Protein AF-A0A1V2YBU2-F1 (afdb_monomer)

Nearest PDB structures (foldseek):
  1yiv-assembly1_A  TM=5.674E-01  e=5.658E+00  Equus caballus
  3rzy-assembly1_A  TM=2.640E-01  e=3.636E+00  Homo sapiens

Radius of gyration: 27.46 Å; Cα contacts (8 Å, |Δi|>4): 257; chains: 1; bounding box: 62×57×83 Å

pLDDT: mean 79.68, std 12.82, range [40.12, 96.0]

Solvent-accessible surface area (backbone atoms only — not comparable to full-atom values): 9014 Å² total; per-residue (Å²): 135,88,81,82,70,84,49,72,65,58,52,53,54,51,54,51,50,52,50,52,50,51,51,53,53,73,68,53,64,60,65,60,56,49,52,51,50,52,52,48,54,54,48,54,51,52,51,50,54,44,49,54,47,52,52,52,52,58,72,44,30,61,36,44,49,62,42,35,68,87,66,58,78,60,38,38,63,54,63,35,91,71,41,51,42,36,32,39,41,34,39,39,73,89,40,107,48,76,30,37,43,36,33,50,95,61,40,37,44,73,49,62,98,65,58,69,68,60,48,50,49,42,35,74,39,43,34,59,50,26,36,31,30,52,48,73,35,52,49,38,31,42,38,31,24,43,94,89,42,82,46,78,49,75,49,74,34,73,90,24,39,43,78,122

Secondary structure (DSSP, 8-state):
----PPPHHHHHHHHHHHHHHHHHHHT--HHHHHHHHHHHHHHHHHHHHHHHHHHHHHHHEEEEEEEETT-----SS--EEEEEEEEEEEEESSSSSEEEEEEETTEEEEES---HHHHHHHHHH-EEEEEEE-TT-SEEEEEEEETTEEEEEEEE-TTSS---

Sequence (164 aa):
MNSKGFTLLECVISCTLLSIVLLAINSIDVYGKYSERYTQELYDSKVNIIYNFLENRIATSSNIDINLKSGIEVTYENEITEEAINYIDCYFTDLDQWGRLVLSSSTVYYRAKLSSSTQNTIESGMQSCTLIKQGNSSIVTIKYVVSGTATYFTFDLSGRGLDG

Foldseek 3Di:
DDDPDDDPVNVVVVVVVVVVVVVVVVVDPPVVVVVVVVVVVVQVVLVVLQQVVVVVQVVQFQAKAWAFPVRDGQALADWDAKTFTQWIWGDGPVDPDTWIFGDHPQFTAIPDDDDPVSRCSNRVFWGTWIKGDGGNAQKIKIWTDGPRDIDIHIDGCVSHDNDD

Structure (mmCIF, N/CA/C/O backbone):
data_AF-A0A1V2YBU2-F1
#
_entry.id   AF-A0A1V2YBU2-F1
#
loop_
_atom_site.group_PDB
_atom_site.id
_atom_site.type_symbol
_atom_site.label_atom_id
_atom_site.label_alt_id
_atom_site.label_comp_id
_atom_site.label_asym_id
_atom_site.label_entity_id
_atom_site.label_seq_id
_atom_site.pdbx_PDB_ins_code
_atom_site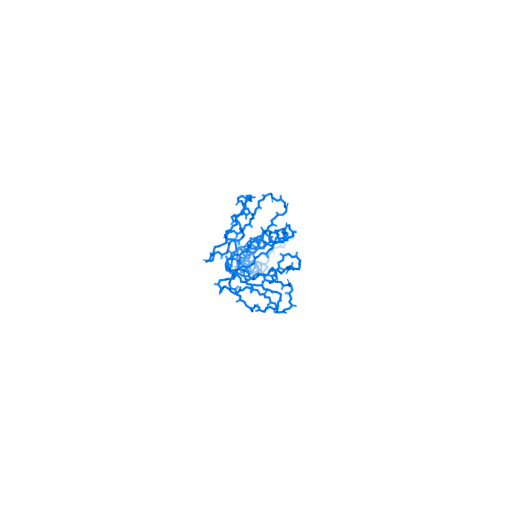.Cartn_x
_atom_site.Cartn_y
_atom_site.Cartn_z
_atom_site.occupancy
_atom_site.B_iso_or_equiv
_atom_site.auth_seq_id
_atom_site.auth_comp_id
_atom_site.auth_asym_id
_atom_site.auth_atom_id
_atom_site.pdbx_PDB_model_num
ATOM 1 N N . MET A 1 1 ? -33.093 43.616 61.971 1.00 40.12 1 MET A N 1
ATOM 2 C CA . MET A 1 1 ? -32.256 42.479 61.530 1.00 40.12 1 MET A CA 1
ATOM 3 C C . MET A 1 1 ? -33.153 41.547 60.728 1.00 40.12 1 MET A C 1
ATOM 5 O O . MET A 1 1 ? -33.966 40.856 61.318 1.00 40.12 1 MET A O 1
ATOM 9 N N . ASN A 1 2 ? -33.108 41.627 59.394 1.00 42.97 2 ASN A N 1
ATOM 10 C CA . ASN A 1 2 ? -33.929 40.796 58.505 1.00 42.97 2 ASN A CA 1
ATOM 11 C C . ASN A 1 2 ? -33.169 39.504 58.189 1.00 42.97 2 ASN A C 1
ATOM 13 O O . ASN A 1 2 ? -32.325 39.502 57.296 1.00 42.97 2 ASN A O 1
ATOM 17 N N . SER A 1 3 ? -33.460 38.409 58.892 1.00 52.06 3 SER A N 1
ATOM 18 C CA . SER A 1 3 ? -33.063 37.078 58.424 1.00 52.06 3 SER A CA 1
ATOM 19 C C . SER A 1 3 ? -34.100 36.596 57.410 1.00 52.06 3 SER A C 1
ATOM 21 O O . SER A 1 3 ? -35.135 36.041 57.779 1.00 52.06 3 SER A O 1
ATOM 23 N N . LYS A 1 4 ? -33.847 36.841 56.120 1.00 56.97 4 LYS A N 1
ATOM 24 C CA . LYS A 1 4 ? -34.564 36.156 55.038 1.00 56.97 4 LYS A CA 1
ATOM 25 C C . LYS A 1 4 ? -34.112 34.693 55.048 1.00 56.97 4 LYS A C 1
ATOM 27 O O . LYS A 1 4 ? -33.047 34.377 54.530 1.00 56.97 4 LYS A O 1
ATOM 32 N N . GLY A 1 5 ? -34.864 33.837 55.734 1.00 59.62 5 GLY A N 1
ATOM 33 C CA . GLY A 1 5 ? -34.643 32.394 55.707 1.00 59.62 5 GLY A CA 1
ATOM 34 C C . GLY A 1 5 ? -34.990 31.833 54.330 1.00 59.62 5 GLY A C 1
ATOM 35 O O . GLY A 1 5 ? -35.992 32.242 53.745 1.00 59.62 5 GLY A O 1
ATOM 36 N N . PHE A 1 6 ? -34.161 30.916 53.829 1.00 63.50 6 PHE A N 1
ATOM 37 C CA . PHE A 1 6 ? -34.465 30.133 52.632 1.00 63.50 6 PHE A CA 1
ATOM 38 C C . PHE A 1 6 ? -35.796 29.405 52.823 1.00 63.50 6 PHE A C 1
ATOM 40 O O . PHE A 1 6 ? -36.013 28.731 53.833 1.00 63.50 6 PHE A O 1
ATOM 47 N N . THR A 1 7 ? -36.698 29.551 51.861 1.00 77.00 7 THR A N 1
ATOM 48 C CA . THR A 1 7 ? -37.989 28.861 51.895 1.00 77.00 7 THR A CA 1
ATOM 49 C C . THR A 1 7 ? -37.813 27.389 51.520 1.00 77.00 7 THR A C 1
ATOM 51 O O . THR A 1 7 ? -37.000 27.042 50.666 1.00 77.00 7 THR A O 1
ATOM 54 N N . LEU A 1 8 ? -38.601 26.496 52.133 1.00 72.56 8 LEU A N 1
ATOM 55 C CA . LEU A 1 8 ? -38.628 25.058 51.803 1.00 72.56 8 LEU A CA 1
ATOM 56 C C . LEU A 1 8 ? -38.765 24.804 50.291 1.00 72.56 8 LEU A C 1
ATOM 58 O O . LEU A 1 8 ? -38.173 23.867 49.762 1.00 72.56 8 LEU A O 1
ATOM 62 N N . LEU A 1 9 ? -39.493 25.681 49.595 1.00 78.25 9 LEU A N 1
ATOM 63 C CA . LEU A 1 9 ? -39.658 25.652 48.145 1.00 78.25 9 LEU A CA 1
ATOM 64 C C . LEU A 1 9 ? -38.324 25.829 47.395 1.00 78.25 9 LEU A C 1
ATOM 66 O O . LEU A 1 9 ? -38.037 25.067 46.475 1.00 78.25 9 LEU A O 1
ATOM 70 N N . GLU A 1 10 ? -37.480 26.778 47.810 1.00 75.88 10 GLU A N 1
ATOM 71 C CA . GLU A 1 10 ? -36.152 26.998 47.216 1.00 75.88 10 GLU A CA 1
ATOM 72 C C . GLU A 1 10 ? -35.232 25.789 47.430 1.00 75.88 10 GLU A C 1
ATOM 74 O O . GLU A 1 10 ? -34.444 25.443 46.547 1.00 75.88 10 GLU A O 1
ATOM 79 N N . CYS A 1 11 ? -35.367 25.096 48.564 1.00 79.62 11 CYS A N 1
ATOM 80 C CA . CYS A 1 11 ? -34.610 23.878 48.849 1.00 79.62 11 CYS A CA 1
ATOM 81 C C . CYS A 1 11 ? -35.031 22.717 47.931 1.00 79.62 11 CYS A C 1
ATOM 83 O O . CYS A 1 11 ? -34.179 22.064 47.331 1.00 79.62 11 CYS A O 1
ATOM 85 N N . VAL A 1 12 ? -36.338 22.510 47.736 1.00 81.19 12 VAL A N 1
ATOM 86 C CA . VAL A 1 12 ? -36.863 21.468 46.834 1.00 81.19 12 VAL A CA 1
ATOM 87 C C . VAL A 1 12 ? -36.453 21.732 45.384 1.00 81.19 12 VAL A C 1
ATOM 89 O O . VAL A 1 12 ? -35.987 20.818 44.702 1.00 81.19 12 VAL A O 1
ATOM 92 N N . ILE A 1 13 ? -36.561 22.979 44.919 1.00 82.50 13 ILE A N 1
ATOM 93 C CA . ILE A 1 13 ? -36.138 23.364 43.564 1.00 82.50 13 ILE A CA 1
ATOM 94 C C . ILE A 1 13 ? -34.632 23.117 43.382 1.00 82.50 13 ILE A C 1
ATOM 96 O O . ILE A 1 13 ? -34.227 22.525 42.382 1.00 82.50 13 ILE A O 1
ATOM 100 N N . SER A 1 14 ? -33.812 23.478 44.373 1.00 84.12 14 SER A N 1
ATOM 101 C CA . SER A 1 14 ? -32.358 23.262 44.334 1.00 84.12 14 SER A CA 1
ATOM 102 C C . SER A 1 14 ? -31.989 21.775 44.291 1.00 84.12 14 SER A C 1
ATOM 104 O O . SER A 1 14 ? -31.171 21.372 43.467 1.00 84.12 14 SER A O 1
ATOM 106 N N . CYS A 1 15 ? -32.629 20.934 45.110 1.00 81.44 15 CYS A N 1
ATOM 107 C CA . CYS A 1 15 ? -32.395 19.486 45.116 1.00 81.44 15 CYS A CA 1
ATOM 108 C C . CYS A 1 15 ? -32.838 18.813 43.808 1.00 81.44 15 CYS A C 1
ATOM 110 O O . CYS A 1 15 ? -32.174 17.893 43.322 1.00 81.44 15 CYS A O 1
ATOM 112 N N . THR A 1 16 ? -33.932 19.287 43.208 1.00 83.12 16 THR A N 1
ATOM 113 C CA . THR A 1 16 ? -34.436 18.768 41.928 1.00 83.12 16 THR A CA 1
ATOM 114 C C . THR A 1 16 ? -33.486 19.129 40.787 1.00 83.12 16 THR A C 1
ATOM 116 O O . THR A 1 16 ? -33.115 18.262 39.998 1.00 83.12 16 THR A O 1
ATOM 119 N N . LEU A 1 17 ? -33.013 20.379 40.741 1.00 81.62 17 LEU A N 1
ATOM 120 C CA . LEU A 1 17 ? -32.005 20.821 39.774 1.00 81.62 17 LEU A CA 1
ATOM 121 C C . LEU A 1 17 ? -30.694 20.042 39.924 1.00 81.62 17 LEU A C 1
ATOM 123 O O . LEU A 1 17 ? -30.151 19.576 38.925 1.00 81.62 17 LEU A O 1
ATOM 127 N N . LEU A 1 18 ? -30.220 19.830 41.156 1.00 81.38 18 LEU A N 1
ATOM 128 C CA . LEU A 1 18 ? -29.011 19.044 41.418 1.00 81.38 18 LEU A CA 1
ATOM 129 C C . LEU A 1 18 ? -29.155 17.599 40.911 1.00 81.38 18 LEU A C 1
ATOM 131 O O . LEU A 1 18 ? -28.241 17.058 40.295 1.00 81.38 18 LEU A O 1
ATOM 135 N N . SER A 1 19 ? -30.328 16.996 41.118 1.00 78.44 19 SER A N 1
ATOM 136 C CA . SER A 1 19 ? -30.633 15.632 40.671 1.00 78.44 19 SER A CA 1
ATOM 137 C C . SER A 1 19 ? -30.680 15.522 39.144 1.00 78.44 19 SER A C 1
ATOM 139 O O . SER A 1 19 ? -30.137 14.574 38.582 1.00 78.44 19 SER A O 1
ATOM 141 N N . ILE A 1 20 ? -31.269 16.509 38.459 1.00 80.00 20 ILE A N 1
ATOM 142 C CA . ILE A 1 20 ? -31.291 16.580 36.988 1.00 80.00 20 ILE A CA 1
ATOM 143 C C . ILE A 1 20 ? -29.869 16.717 36.435 1.00 80.00 20 ILE A C 1
ATOM 145 O O . ILE A 1 20 ? -29.514 16.019 35.489 1.00 80.00 20 ILE A O 1
ATOM 149 N N . VAL A 1 21 ? -29.038 17.570 37.040 1.00 76.75 21 VAL A N 1
ATOM 150 C CA . VAL A 1 21 ?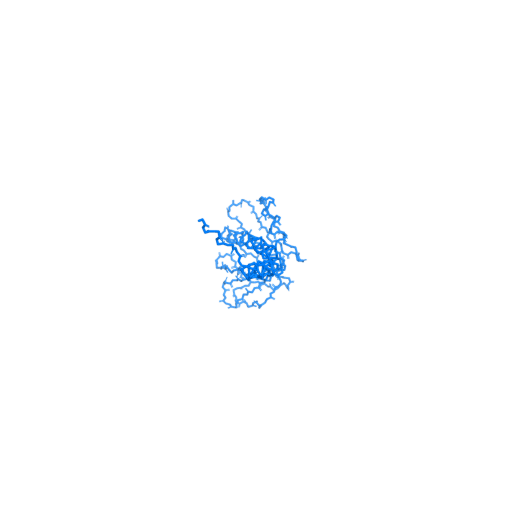 -27.637 17.746 36.630 1.00 76.75 21 VAL A CA 1
ATOM 151 C C . VAL A 1 21 ? -26.837 16.457 36.834 1.00 76.75 21 VAL A C 1
ATOM 153 O O . VAL A 1 21 ? -26.095 16.058 35.942 1.00 76.75 21 VAL A O 1
ATOM 156 N N . LEU A 1 22 ? -27.018 15.760 37.957 1.00 71.56 22 LEU A N 1
ATOM 157 C CA . LEU A 1 22 ? -26.344 14.484 38.222 1.00 71.56 22 LEU A CA 1
ATOM 158 C C . LEU A 1 22 ? -26.772 13.378 37.245 1.00 71.56 22 LEU A C 1
ATOM 160 O O . LEU A 1 22 ? -25.928 12.623 36.764 1.00 71.56 22 LEU A O 1
ATOM 164 N N . LEU A 1 23 ? -28.060 13.304 36.902 1.00 71.50 23 LEU A N 1
ATOM 165 C CA . LEU A 1 23 ? -28.561 12.376 35.883 1.00 71.50 23 LEU A CA 1
ATOM 166 C C . LEU A 1 23 ? -28.035 12.725 34.485 1.00 71.50 23 LEU A C 1
ATOM 168 O O . LEU A 1 23 ? -27.649 11.827 33.740 1.00 71.50 23 LEU A O 1
ATOM 172 N N . ALA A 1 24 ? -27.952 14.015 34.151 1.00 67.12 24 ALA A N 1
ATOM 173 C CA . ALA A 1 24 ? -27.364 14.475 32.899 1.00 67.12 24 ALA A CA 1
ATOM 174 C C . ALA A 1 24 ? -25.868 14.124 32.814 1.00 67.12 24 ALA A C 1
ATOM 176 O O . ALA A 1 24 ? -25.420 13.646 31.778 1.00 67.12 24 ALA A O 1
ATOM 177 N N . ILE A 1 25 ? -25.104 14.265 33.903 1.00 66.25 25 ILE A N 1
ATOM 178 C CA . ILE A 1 25 ? -23.685 13.874 33.956 1.00 66.25 25 ILE A CA 1
ATOM 179 C C . ILE A 1 25 ? -23.521 12.356 33.783 1.00 66.25 25 ILE A C 1
ATOM 181 O O . ILE A 1 25 ? -22.672 11.932 33.005 1.00 66.25 25 ILE A O 1
ATOM 185 N N . ASN A 1 26 ? -24.370 11.541 34.419 1.00 59.62 26 ASN A N 1
ATOM 186 C CA . ASN A 1 26 ? -24.360 10.081 34.242 1.00 59.62 26 ASN A CA 1
ATOM 187 C C . ASN A 1 26 ? -24.778 9.629 32.830 1.00 59.62 26 ASN A C 1
ATOM 189 O O . ASN A 1 26 ? -24.473 8.508 32.436 1.00 59.62 26 ASN A O 1
ATOM 193 N N . SER A 1 27 ? -25.471 10.482 32.069 1.00 59.72 27 SER A N 1
ATOM 194 C CA . SER A 1 27 ? -25.842 10.210 30.673 1.00 59.72 27 SER A CA 1
ATOM 195 C C . SER A 1 27 ? -24.749 10.569 29.657 1.00 59.72 27 SER A C 1
ATOM 197 O O . SER A 1 27 ? -24.861 10.219 28.482 1.00 59.72 27 SER A O 1
ATOM 199 N N . ILE A 1 28 ? -23.683 11.257 30.086 1.00 63.16 28 ILE A N 1
ATOM 200 C CA . ILE A 1 28 ? -22.547 11.594 29.227 1.00 63.16 28 ILE A CA 1
ATOM 201 C C . ILE A 1 28 ? -21.472 10.530 29.439 1.00 63.16 28 ILE A C 1
ATOM 203 O O . ILE A 1 28 ? -20.689 10.595 30.385 1.00 63.16 28 ILE A O 1
ATOM 207 N N . ASP A 1 29 ? -21.400 9.569 28.522 1.00 66.56 29 ASP A N 1
ATOM 208 C CA . ASP A 1 29 ? -20.299 8.608 28.478 1.00 66.56 29 ASP A CA 1
ATOM 209 C C . ASP A 1 29 ? -19.008 9.285 27.978 1.00 66.56 29 ASP A C 1
ATOM 211 O O . ASP A 1 29 ? -18.648 9.251 26.799 1.00 66.56 29 ASP A O 1
ATOM 215 N N . VAL A 1 30 ? -18.336 9.995 28.886 1.00 67.06 30 VAL A N 1
ATOM 216 C CA . VAL A 1 30 ? -17.065 10.685 28.618 1.00 67.06 30 VAL A CA 1
ATOM 217 C C . VAL A 1 30 ? -15.945 9.679 28.336 1.00 67.06 30 VAL A C 1
ATOM 219 O O . VAL A 1 30 ? -15.085 9.946 27.498 1.00 67.06 30 VAL A O 1
ATOM 222 N N . TYR A 1 31 ? -15.962 8.521 29.003 1.00 66.69 31 TYR A N 1
ATOM 223 C CA . TYR A 1 31 ? -14.942 7.484 28.841 1.00 66.69 31 TYR A CA 1
ATOM 224 C C . TYR A 1 31 ? -15.052 6.790 27.485 1.00 66.69 31 TYR A C 1
ATOM 226 O O . TYR A 1 31 ? -14.032 6.646 26.810 1.00 66.69 31 TYR A O 1
ATOM 234 N N . GLY A 1 32 ? -16.266 6.437 27.053 1.00 70.62 32 GLY A N 1
ATOM 235 C CA . GLY A 1 32 ? -16.521 5.898 25.718 1.00 70.62 32 GLY A CA 1
ATOM 236 C C . GLY A 1 32 ? -16.042 6.855 24.630 1.00 70.62 32 GLY A C 1
ATOM 237 O O . GLY A 1 32 ? -15.216 6.483 23.800 1.00 70.62 32 GLY A O 1
ATOM 238 N N . LYS A 1 33 ? -16.424 8.137 24.717 1.00 74.94 33 LYS A N 1
ATOM 239 C CA . LYS A 1 33 ? -15.988 9.167 23.755 1.00 74.94 33 LYS A CA 1
ATOM 240 C C . LYS A 1 33 ? -14.474 9.392 23.741 1.00 74.94 33 LYS A C 1
ATOM 242 O O . LYS A 1 33 ? -13.896 9.625 22.681 1.00 74.94 33 LYS A O 1
ATOM 247 N N . TYR A 1 34 ? -13.817 9.351 24.901 1.00 72.50 34 TYR A N 1
ATOM 248 C CA . TYR A 1 34 ? -12.359 9.480 24.976 1.00 72.50 34 TYR A CA 1
ATOM 249 C C . TYR A 1 34 ? -11.653 8.258 24.377 1.00 72.50 34 TYR A C 1
ATOM 251 O O . TYR A 1 34 ? -10.706 8.410 23.609 1.00 72.50 34 TYR A O 1
ATOM 259 N N . SER A 1 35 ? -12.141 7.053 24.680 1.00 74.50 35 SER A N 1
ATOM 260 C CA . SER A 1 35 ? -11.615 5.799 24.135 1.00 74.50 35 SER A CA 1
ATOM 261 C C . SER A 1 35 ? -11.775 5.721 22.614 1.00 74.50 35 SER A C 1
ATOM 263 O O . SER A 1 35 ? -10.844 5.318 21.915 1.00 74.50 35 SER A O 1
ATOM 265 N N . GLU A 1 36 ? -12.928 6.139 22.086 1.00 79.19 36 GLU A N 1
ATOM 266 C CA . GLU A 1 36 ? -13.177 6.240 20.644 1.00 79.19 36 GLU A CA 1
ATOM 267 C C . GLU A 1 36 ? -12.192 7.204 19.981 1.00 79.19 36 GLU A C 1
ATOM 269 O O . GLU A 1 36 ? -11.525 6.838 19.015 1.00 79.19 36 GLU A O 1
ATOM 274 N N . ARG A 1 37 ? -12.029 8.409 20.543 1.00 80.44 37 ARG A N 1
ATOM 275 C CA . ARG A 1 37 ? -11.089 9.407 20.021 1.00 80.44 37 ARG A CA 1
ATOM 276 C C . ARG A 1 37 ? -9.646 8.909 20.040 1.00 80.44 37 ARG A C 1
ATOM 278 O O . ARG A 1 37 ? -8.944 9.065 19.049 1.00 80.44 37 ARG A O 1
ATOM 285 N N . TYR A 1 38 ? -9.216 8.288 21.134 1.00 80.44 38 TYR A N 1
ATOM 286 C CA . TYR A 1 38 ? -7.877 7.711 21.237 1.00 80.44 38 TYR A CA 1
ATOM 287 C C . TYR A 1 38 ? -7.650 6.610 20.189 1.00 80.44 38 TYR A C 1
ATOM 289 O O . TYR A 1 38 ? -6.609 6.566 19.536 1.00 80.44 38 TYR A O 1
ATOM 297 N N . THR A 1 39 ? -8.647 5.747 19.978 1.00 83.94 39 THR A N 1
ATOM 298 C CA . THR A 1 39 ? -8.584 4.686 18.961 1.00 83.94 39 THR A CA 1
ATOM 299 C C . THR A 1 39 ? -8.500 5.270 17.549 1.00 83.94 39 THR A C 1
ATOM 301 O O . THR A 1 39 ? -7.707 4.789 16.737 1.00 83.94 39 THR A O 1
ATOM 304 N N . GLN A 1 40 ? -9.257 6.335 17.273 1.00 83.31 40 GLN A N 1
ATOM 305 C CA . GLN A 1 40 ? -9.212 7.051 15.999 1.00 83.31 40 GLN A CA 1
ATOM 306 C C . GLN A 1 40 ? -7.847 7.715 15.765 1.00 83.31 40 GLN A C 1
ATOM 308 O O . GLN A 1 40 ? -7.263 7.540 14.702 1.00 83.31 40 GLN A O 1
ATOM 313 N N . GLU A 1 41 ? -7.285 8.396 16.768 1.00 84.94 41 GLU A N 1
ATOM 314 C CA . GLU A 1 41 ? -5.961 9.031 16.670 1.00 84.94 41 GLU A CA 1
ATOM 315 C C . GLU A 1 41 ? -4.848 7.997 16.409 1.00 84.94 41 GLU A C 1
ATOM 317 O O . GLU A 1 41 ? -3.940 8.237 15.608 1.00 84.94 41 GLU A O 1
ATOM 322 N N . LEU A 1 42 ? -4.928 6.812 17.028 1.00 84.31 42 LEU A N 1
ATOM 323 C CA . LEU A 1 42 ? -4.010 5.706 16.740 1.00 84.31 42 LEU A CA 1
ATOM 324 C C . LEU A 1 42 ? -4.164 5.174 15.311 1.00 84.31 42 LEU A C 1
ATOM 326 O O . LEU A 1 42 ? -3.160 4.850 14.672 1.00 84.31 42 LEU A O 1
ATOM 330 N N . TYR A 1 43 ? -5.397 5.056 14.818 1.00 86.88 43 TYR A N 1
ATOM 331 C CA . TYR A 1 43 ? -5.669 4.655 13.440 1.00 86.88 43 TYR A CA 1
ATOM 332 C C . TYR A 1 43 ? -5.097 5.673 12.444 1.00 86.88 43 TYR A C 1
ATOM 334 O O . TYR A 1 43 ? -4.303 5.291 11.583 1.00 86.88 43 TYR A O 1
ATOM 342 N N . ASP A 1 44 ? -5.410 6.959 12.615 1.00 88.06 44 ASP A N 1
ATOM 343 C CA . ASP A 1 44 ? -4.952 8.038 11.735 1.00 88.06 44 ASP A CA 1
ATOM 344 C C . ASP A 1 44 ? -3.418 8.127 11.724 1.00 88.06 44 ASP A C 1
ATOM 346 O O . ASP A 1 44 ? -2.796 8.280 10.672 1.00 88.06 44 ASP A O 1
ATOM 350 N N . SER A 1 45 ? -2.782 7.951 12.887 1.00 88.12 45 SER A N 1
ATOM 351 C CA . SER A 1 45 ? -1.322 7.894 13.009 1.00 88.12 45 SER A CA 1
ATOM 352 C C . SER A 1 45 ? -0.717 6.743 12.198 1.00 88.12 45 SER A C 1
ATOM 354 O O . SER A 1 45 ? 0.219 6.955 11.423 1.00 88.12 45 SER A O 1
ATOM 356 N N . LYS A 1 46 ? -1.279 5.528 12.300 1.00 87.88 46 LYS A N 1
ATOM 357 C CA . LYS A 1 46 ? -0.821 4.370 11.511 1.00 87.88 46 LYS A CA 1
ATOM 358 C C . LYS A 1 46 ? -0.999 4.598 10.014 1.00 87.88 46 LYS A C 1
ATOM 360 O O . LYS A 1 46 ? -0.073 4.328 9.251 1.00 87.88 46 LYS A O 1
ATOM 365 N N . VAL A 1 47 ? -2.163 5.101 9.603 1.00 89.62 47 VAL A N 1
ATOM 366 C CA . VAL A 1 47 ? -2.453 5.407 8.197 1.00 89.62 47 VAL A CA 1
ATOM 367 C C . VAL A 1 47 ? -1.457 6.425 7.653 1.00 89.62 47 VAL A C 1
ATOM 369 O O . VAL A 1 47 ? -0.889 6.180 6.594 1.00 89.62 47 VAL A O 1
ATOM 372 N N . ASN A 1 48 ? -1.172 7.499 8.393 1.00 89.75 48 ASN A N 1
ATOM 373 C CA . ASN A 1 48 ? -0.194 8.509 7.987 1.00 89.75 48 ASN A CA 1
ATOM 374 C C . ASN A 1 48 ? 1.224 7.940 7.868 1.00 89.75 48 ASN A C 1
ATOM 376 O O . ASN A 1 48 ? 1.928 8.251 6.911 1.00 89.75 48 ASN A O 1
ATOM 380 N N . ILE A 1 49 ? 1.655 7.087 8.804 1.00 87.56 49 ILE A N 1
ATOM 381 C CA . ILE A 1 49 ? 2.972 6.434 8.726 1.00 87.56 49 ILE A CA 1
ATOM 382 C C . ILE A 1 49 ? 3.066 5.562 7.470 1.00 87.56 49 ILE A C 1
ATOM 384 O O . ILE A 1 49 ? 4.061 5.641 6.751 1.00 87.56 49 ILE A O 1
ATOM 388 N N . ILE A 1 50 ? 2.037 4.757 7.190 1.00 87.25 50 ILE A N 1
ATOM 389 C CA . ILE A 1 50 ? 1.985 3.887 6.008 1.00 87.25 50 ILE A CA 1
ATOM 390 C C . ILE A 1 50 ? 1.950 4.717 4.721 1.00 87.25 50 ILE A C 1
ATOM 392 O O . ILE A 1 50 ? 2.715 4.439 3.802 1.00 87.25 50 ILE A O 1
ATOM 396 N N . TYR A 1 51 ? 1.103 5.745 4.663 1.00 89.81 51 TYR A N 1
ATOM 397 C CA . TYR A 1 51 ? 0.978 6.627 3.505 1.00 89.81 51 TYR A CA 1
ATOM 398 C C . TYR A 1 51 ? 2.314 7.301 3.191 1.00 89.81 51 TYR A C 1
ATOM 400 O O . TYR A 1 51 ? 2.830 7.156 2.088 1.00 89.81 51 TYR A O 1
ATOM 408 N N . ASN A 1 52 ? 2.926 7.950 4.187 1.00 87.44 52 ASN A N 1
ATOM 409 C CA . ASN A 1 52 ? 4.215 8.620 4.021 1.00 87.44 52 ASN A CA 1
ATOM 410 C C . ASN A 1 52 ? 5.315 7.625 3.647 1.00 87.44 52 ASN A C 1
ATOM 412 O O . ASN A 1 52 ? 6.236 7.958 2.905 1.00 87.44 52 ASN A O 1
ATOM 416 N N . PHE A 1 53 ? 5.256 6.399 4.170 1.00 85.62 53 PHE A N 1
ATOM 417 C CA . PHE A 1 53 ? 6.181 5.351 3.771 1.00 85.62 53 PHE A CA 1
ATOM 418 C C . PHE A 1 53 ? 6.030 5.011 2.284 1.00 85.62 53 PHE A C 1
ATOM 420 O O . PHE A 1 53 ? 7.024 5.065 1.562 1.00 85.62 53 PHE A O 1
ATOM 427 N N . LEU A 1 54 ? 4.814 4.704 1.822 1.00 86.88 54 LEU A N 1
ATOM 428 C CA . LEU A 1 54 ? 4.545 4.379 0.419 1.00 86.88 54 LEU A CA 1
ATOM 429 C C . LEU A 1 54 ? 4.917 5.547 -0.500 1.00 86.88 54 LEU A C 1
ATOM 431 O O . LEU A 1 54 ? 5.643 5.347 -1.467 1.00 86.88 54 LEU A O 1
ATOM 435 N N . GLU A 1 55 ? 4.509 6.767 -0.156 1.00 89.31 55 GLU A N 1
ATOM 436 C CA . GLU A 1 55 ? 4.827 7.985 -0.903 1.00 89.31 55 GLU A CA 1
ATOM 437 C C . GLU A 1 55 ? 6.337 8.169 -1.068 1.00 89.31 55 GLU A C 1
ATOM 439 O O . GLU A 1 55 ? 6.827 8.273 -2.193 1.00 89.31 55 GLU A O 1
ATOM 444 N N . ASN A 1 56 ? 7.093 8.123 0.034 1.00 83.31 56 ASN A N 1
ATOM 445 C CA . ASN A 1 56 ? 8.546 8.262 -0.015 1.00 83.31 56 ASN A CA 1
ATOM 446 C C . ASN A 1 56 ? 9.193 7.152 -0.847 1.00 83.31 56 ASN A C 1
ATOM 448 O O . ASN A 1 56 ? 10.076 7.425 -1.655 1.00 83.31 56 ASN A O 1
ATOM 452 N N . ARG A 1 57 ? 8.767 5.897 -0.666 1.00 80.00 57 ARG A N 1
ATOM 453 C CA . ARG A 1 57 ? 9.373 4.761 -1.370 1.00 80.00 57 ARG A CA 1
ATOM 454 C C . ARG A 1 57 ? 9.084 4.793 -2.864 1.00 80.00 57 ARG A C 1
ATOM 456 O O . ARG A 1 57 ? 9.993 4.546 -3.649 1.00 80.00 57 ARG A O 1
ATOM 463 N N . ILE A 1 58 ? 7.868 5.141 -3.270 1.00 84.69 58 ILE A N 1
ATOM 464 C CA . ILE A 1 58 ? 7.527 5.315 -4.684 1.00 84.69 58 ILE A CA 1
ATOM 465 C C . ILE A 1 58 ? 8.285 6.504 -5.277 1.00 84.69 58 ILE A C 1
ATOM 467 O O . ILE A 1 58 ? 8.816 6.394 -6.378 1.00 84.69 58 ILE A O 1
ATOM 471 N N . ALA A 1 59 ? 8.394 7.623 -4.556 1.00 83.56 59 ALA A N 1
ATOM 472 C CA . ALA A 1 59 ? 9.120 8.802 -5.024 1.00 83.56 59 ALA A CA 1
ATOM 473 C C . ALA A 1 59 ? 10.618 8.537 -5.252 1.00 83.56 59 ALA A C 1
ATOM 475 O O . ALA A 1 59 ? 11.170 9.036 -6.229 1.00 83.56 59 ALA A O 1
ATOM 476 N N . THR A 1 60 ? 11.270 7.737 -4.399 1.00 80.44 60 THR A N 1
ATOM 477 C CA . THR A 1 60 ? 12.705 7.420 -4.543 1.00 80.44 60 THR A CA 1
ATOM 478 C C . THR A 1 60 ? 12.994 6.191 -5.406 1.00 80.44 60 THR A C 1
ATOM 480 O O . THR A 1 60 ? 14.165 5.866 -5.638 1.00 80.44 60 THR A O 1
ATOM 483 N N . SER A 1 61 ? 11.956 5.512 -5.902 1.00 82.31 61 SER A N 1
ATOM 484 C CA . SER A 1 61 ? 12.108 4.354 -6.782 1.00 82.31 61 SER A CA 1
ATOM 485 C C . SER A 1 61 ? 12.366 4.788 -8.220 1.00 82.31 61 SER A C 1
ATOM 487 O O . SER A 1 61 ? 11.623 5.592 -8.780 1.00 82.31 61 SER A O 1
ATOM 489 N N . SER A 1 62 ? 13.403 4.218 -8.830 1.00 85.06 62 SER A N 1
ATOM 490 C CA . SER A 1 62 ? 13.667 4.364 -10.271 1.00 85.06 62 SER A CA 1
ATOM 491 C C . SER A 1 62 ? 12.887 3.359 -11.117 1.00 85.06 62 SER A C 1
ATOM 493 O O . SER A 1 62 ? 12.563 3.658 -12.260 1.00 85.06 62 SER A O 1
ATOM 495 N N . ASN A 1 63 ? 12.566 2.197 -10.546 1.00 87.06 63 ASN A N 1
ATOM 496 C CA . ASN A 1 63 ? 11.740 1.173 -11.168 1.00 87.06 63 ASN A CA 1
ATOM 497 C C . ASN A 1 63 ? 10.849 0.502 -10.117 1.00 87.06 63 ASN A C 1
ATOM 499 O O . ASN A 1 63 ? 11.271 0.327 -8.967 1.00 87.06 63 ASN A O 1
ATOM 503 N N . ILE A 1 64 ? 9.636 0.146 -10.521 1.00 88.00 64 ILE A N 1
ATOM 504 C CA . ILE A 1 64 ? 8.578 -0.446 -9.715 1.00 88.00 64 ILE A CA 1
ATOM 505 C C . ILE A 1 64 ? 7.946 -1.575 -10.532 1.00 88.00 64 ILE A C 1
ATOM 507 O O . ILE A 1 64 ? 7.306 -1.332 -11.554 1.00 88.00 64 ILE A O 1
ATOM 511 N N . ASP A 1 65 ? 8.096 -2.800 -10.042 1.00 89.19 65 ASP A N 1
ATOM 512 C CA . ASP A 1 65 ? 7.473 -3.998 -10.606 1.00 89.19 65 ASP A CA 1
ATOM 513 C C . ASP A 1 65 ? 6.411 -4.524 -9.631 1.00 89.19 65 ASP A C 1
ATOM 515 O O . ASP A 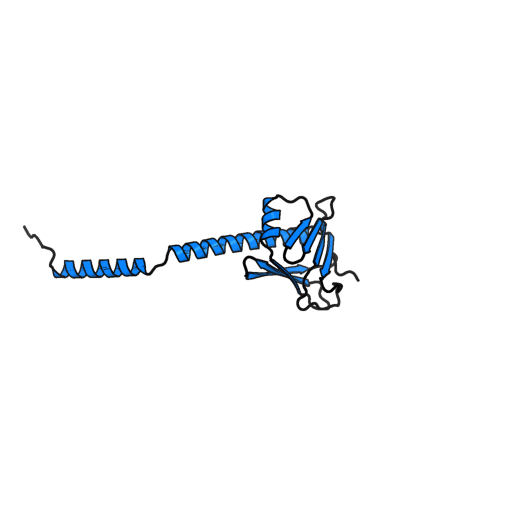1 65 ? 6.652 -4.636 -8.426 1.00 89.19 65 ASP A O 1
ATOM 519 N N . ILE A 1 66 ? 5.211 -4.807 -10.135 1.00 90.38 66 ILE A N 1
ATOM 520 C CA . ILE A 1 66 ? 4.070 -5.238 -9.328 1.00 90.38 66 ILE A CA 1
ATOM 521 C C . ILE A 1 66 ? 3.652 -6.632 -9.769 1.00 90.38 66 ILE A C 1
ATOM 523 O O . ILE A 1 66 ? 3.123 -6.830 -10.858 1.00 90.38 66 ILE A O 1
ATOM 527 N N . ASN A 1 67 ? 3.807 -7.596 -8.867 1.00 90.50 67 ASN A N 1
ATOM 528 C CA . ASN A 1 67 ? 3.399 -8.969 -9.102 1.00 90.50 67 ASN A CA 1
ATOM 529 C C . ASN A 1 67 ? 2.058 -9.257 -8.425 1.00 90.50 67 ASN A C 1
ATOM 531 O O . ASN A 1 67 ? 1.917 -9.127 -7.203 1.00 90.50 67 ASN A O 1
ATOM 535 N N . LEU A 1 68 ? 1.076 -9.686 -9.214 1.00 91.56 68 LEU A N 1
ATOM 536 C CA . LEU A 1 68 ? -0.242 -10.087 -8.731 1.00 91.56 68 LEU A CA 1
ATOM 537 C C . LEU A 1 68 ? -0.285 -11.579 -8.395 1.00 91.56 68 LEU A C 1
ATOM 539 O O . LEU A 1 68 ? 0.369 -12.400 -9.036 1.00 91.56 68 LEU A O 1
ATOM 543 N N . LYS A 1 69 ? -1.116 -11.962 -7.421 1.00 88.88 69 LYS A N 1
ATOM 544 C CA . LYS A 1 69 ? -1.309 -13.371 -7.035 1.00 88.88 69 LYS A CA 1
ATOM 545 C C . LYS A 1 69 ? -1.889 -14.233 -8.152 1.00 88.88 69 LYS A C 1
ATOM 547 O O . LYS A 1 69 ? -1.616 -15.429 -8.188 1.00 88.88 69 LYS A O 1
ATOM 552 N N . SER A 1 70 ? -2.692 -13.640 -9.029 1.00 90.44 70 SER A N 1
ATOM 553 C CA . SER A 1 70 ? -3.243 -14.301 -10.213 1.00 90.44 70 SER A CA 1
ATOM 554 C C . SER A 1 70 ? -2.191 -14.561 -11.295 1.00 90.44 70 SER A C 1
ATOM 556 O O . SER A 1 70 ? -2.445 -15.349 -12.200 1.00 90.44 70 SER A O 1
ATOM 558 N N . GLY A 1 71 ? -1.011 -13.934 -11.204 1.00 89.25 71 GLY A N 1
ATOM 559 C CA . GLY A 1 71 ? 0.031 -14.000 -12.229 1.00 89.25 71 GLY A CA 1
ATOM 560 C C . GLY A 1 71 ? -0.243 -13.116 -13.448 1.00 89.25 71 GLY A C 1
ATOM 561 O O . GLY A 1 71 ? 0.520 -13.171 -14.406 1.00 89.25 71 GLY A O 1
ATOM 562 N N . ILE A 1 72 ? -1.309 -12.310 -13.418 1.00 90.88 72 ILE A N 1
ATOM 563 C CA . ILE A 1 72 ? -1.566 -11.288 -14.433 1.00 90.88 72 ILE A CA 1
ATOM 564 C C . ILE A 1 72 ? -0.440 -10.252 -14.359 1.00 90.88 72 ILE A C 1
ATOM 566 O O . ILE A 1 72 ? -0.145 -9.717 -13.288 1.00 90.88 72 ILE A O 1
ATOM 570 N N . GLU A 1 73 ? 0.187 -9.994 -15.499 1.00 91.44 73 GLU A N 1
ATOM 571 C CA . GLU A 1 73 ? 1.205 -8.960 -15.650 1.00 91.44 73 GLU A CA 1
ATOM 572 C C . GLU A 1 73 ? 0.560 -7.573 -15.609 1.00 91.44 73 GLU A C 1
ATOM 574 O O . GLU A 1 73 ? -0.531 -7.380 -16.141 1.00 91.44 73 GLU A O 1
ATOM 579 N N . VAL A 1 74 ? 1.205 -6.601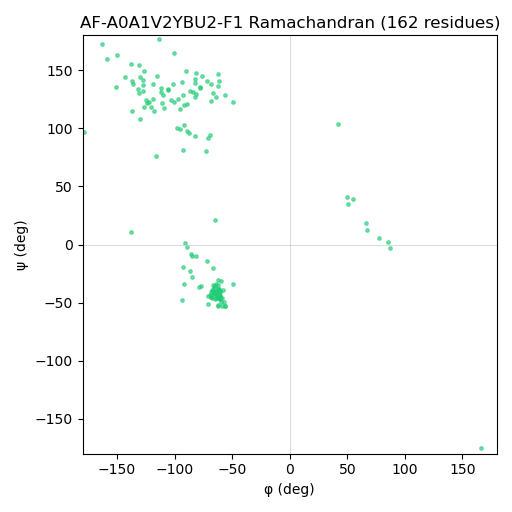 -14.969 1.00 91.94 74 VAL A N 1
ATOM 580 C CA . VAL A 1 74 ? 0.684 -5.233 -14.857 1.00 91.94 74 VAL A CA 1
ATOM 581 C C . VAL A 1 74 ? 1.351 -4.375 -15.935 1.00 91.94 74 VAL A C 1
ATOM 583 O O . VAL A 1 74 ? 2.480 -3.933 -15.751 1.00 91.94 74 VAL A O 1
ATOM 586 N N . THR A 1 75 ? 0.657 -4.129 -17.049 1.00 94.12 75 THR A N 1
ATOM 587 C CA . THR A 1 75 ? 1.145 -3.334 -18.194 1.00 94.12 75 THR A CA 1
ATOM 588 C C . THR A 1 75 ? 0.342 -2.041 -18.340 1.00 94.12 75 THR A C 1
ATOM 590 O O . THR A 1 75 ? -0.593 -1.767 -17.582 1.00 94.12 75 THR A O 1
ATOM 593 N N . TYR A 1 76 ? 0.699 -1.179 -19.291 1.00 94.31 76 TYR A N 1
ATOM 594 C CA . TYR A 1 76 ? -0.034 0.066 -19.519 1.00 94.31 76 TYR A CA 1
ATOM 595 C C . TYR A 1 76 ? -1.482 -0.182 -19.981 1.00 94.31 76 TYR A C 1
ATOM 597 O O . TYR A 1 76 ? -2.414 0.473 -19.506 1.00 94.31 76 TYR A O 1
ATOM 605 N N . GLU A 1 77 ? -1.690 -1.156 -20.860 1.00 94.38 77 GLU A N 1
ATOM 606 C CA . GLU A 1 77 ? -2.931 -1.391 -21.602 1.00 94.38 77 GLU A CA 1
ATOM 607 C C . GLU A 1 77 ? -4.016 -2.049 -20.753 1.00 94.38 77 GLU A C 1
ATOM 609 O O . GLU A 1 77 ? -5.202 -1.756 -20.917 1.00 94.38 77 GLU A O 1
ATOM 614 N N . ASN A 1 78 ? -3.630 -2.945 -19.850 1.00 93.56 78 ASN A N 1
ATOM 615 C CA . ASN A 1 78 ? -4.564 -3.815 -19.155 1.00 93.56 78 ASN A CA 1
ATOM 616 C C . ASN A 1 78 ? -5.238 -3.141 -17.948 1.00 93.56 78 ASN A C 1
ATOM 618 O O . ASN A 1 78 ? -4.661 -2.326 -17.221 1.00 93.56 78 ASN A O 1
ATOM 622 N N . GLU A 1 79 ? -6.517 -3.477 -17.777 1.00 95.75 79 GLU A N 1
ATOM 623 C CA . GLU A 1 79 ? -7.356 -3.062 -16.656 1.00 95.75 79 GLU A CA 1
ATOM 624 C C . GLU A 1 79 ? -7.320 -4.125 -15.557 1.00 95.75 79 GLU A C 1
ATOM 6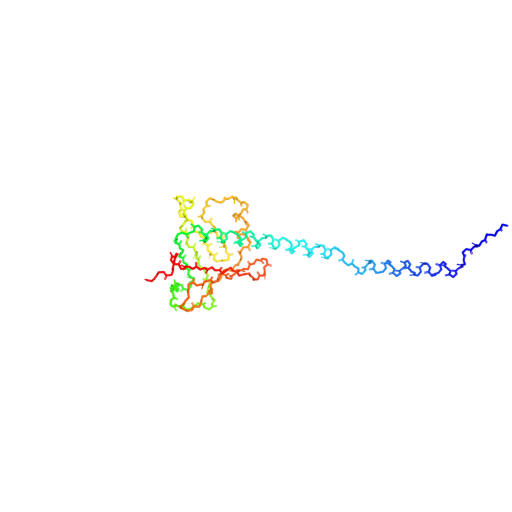26 O O . GLU A 1 79 ? -7.359 -5.325 -15.827 1.00 95.75 79 GLU A O 1
ATOM 631 N N . ILE A 1 80 ? -7.260 -3.671 -14.308 1.00 95.75 80 ILE A N 1
ATOM 632 C CA . ILE A 1 80 ? -7.239 -4.501 -13.109 1.00 95.75 80 ILE A CA 1
ATOM 633 C C . ILE A 1 80 ? -8.313 -3.950 -12.176 1.00 95.75 80 ILE A C 1
ATOM 635 O O . ILE A 1 80 ? -8.161 -2.868 -11.609 1.00 95.75 80 ILE A O 1
ATOM 639 N N . THR A 1 81 ? -9.415 -4.681 -12.030 1.00 92.50 81 THR A N 1
ATOM 640 C CA . THR A 1 81 ? -10.589 -4.203 -11.290 1.00 92.50 81 THR A CA 1
ATOM 641 C C . THR A 1 81 ? -10.441 -4.302 -9.775 1.00 92.50 81 THR A C 1
ATOM 643 O O . THR A 1 81 ? -10.922 -3.405 -9.095 1.00 92.50 81 THR A O 1
ATOM 646 N N . GLU A 1 82 ? -9.781 -5.342 -9.254 1.00 93.69 82 GLU A N 1
ATOM 647 C CA . GLU A 1 82 ? -9.329 -5.470 -7.855 1.00 93.69 82 GLU A CA 1
ATOM 648 C C . GLU A 1 82 ? -8.590 -6.813 -7.694 1.00 93.69 82 GLU A C 1
ATOM 650 O O . GLU A 1 82 ? -9.223 -7.848 -7.507 1.00 93.69 82 GLU A O 1
ATOM 655 N N . GLU A 1 83 ? -7.259 -6.828 -7.776 1.00 92.81 83 GLU A N 1
ATOM 656 C CA . GLU A 1 83 ? -6.478 -8.076 -7.718 1.00 92.81 83 GLU A CA 1
ATOM 657 C C . GLU A 1 83 ? -5.526 -8.102 -6.529 1.00 92.81 83 GLU A C 1
ATOM 659 O O . GLU A 1 83 ? -4.859 -7.116 -6.222 1.00 92.81 83 GLU A O 1
ATOM 664 N N . ALA A 1 84 ? -5.427 -9.245 -5.849 1.00 90.62 84 ALA A N 1
ATOM 665 C CA . ALA A 1 84 ? -4.537 -9.377 -4.703 1.00 90.62 84 ALA A CA 1
ATOM 666 C C . ALA A 1 84 ? -3.068 -9.284 -5.135 1.00 90.62 84 ALA A C 1
ATOM 668 O O . ALA A 1 84 ? -2.618 -10.006 -6.027 1.00 90.62 84 ALA A O 1
ATOM 669 N N . ILE A 1 85 ? -2.301 -8.441 -4.450 1.00 89.38 85 ILE A N 1
ATOM 670 C CA . ILE A 1 85 ? -0.875 -8.263 -4.727 1.00 89.38 85 ILE A CA 1
ATOM 671 C C . ILE A 1 85 ? -0.084 -9.372 -4.024 1.00 89.38 85 ILE A C 1
ATOM 673 O O . ILE A 1 85 ? -0.386 -9.738 -2.886 1.00 89.38 85 ILE A O 1
ATOM 677 N N . ASN A 1 86 ? 0.921 -9.919 -4.706 1.00 86.19 86 ASN A N 1
ATOM 678 C CA . ASN A 1 86 ? 1.886 -10.870 -4.157 1.00 86.19 86 ASN A CA 1
ATOM 679 C C . ASN A 1 86 ? 3.145 -10.147 -3.648 1.00 86.19 86 ASN A C 1
ATOM 681 O O . ASN A 1 86 ? 3.595 -10.366 -2.524 1.00 86.19 86 ASN A O 1
ATOM 685 N N . TYR A 1 87 ? 3.713 -9.244 -4.447 1.00 85.12 87 TYR A N 1
ATOM 686 C CA . TYR A 1 87 ? 4.780 -8.341 -4.014 1.00 85.12 87 TYR A CA 1
ATOM 687 C C . TYR A 1 87 ? 4.872 -7.116 -4.926 1.00 85.12 87 TYR A C 1
ATOM 689 O O . TYR A 1 87 ? 4.400 -7.136 -6.060 1.00 85.12 87 TYR A O 1
ATOM 697 N N . ILE A 1 88 ? 5.497 -6.064 -4.406 1.00 86.06 88 ILE A N 1
ATOM 698 C CA . ILE A 1 88 ? 5.926 -4.878 -5.139 1.00 86.06 88 ILE A CA 1
ATOM 699 C C . ILE A 1 88 ? 7.440 -4.772 -4.970 1.00 86.06 88 ILE A C 1
ATOM 701 O O . ILE A 1 88 ? 7.956 -4.663 -3.852 1.00 86.06 88 ILE A O 1
ATOM 705 N N . ASP A 1 89 ? 8.152 -4.842 -6.080 1.00 81.69 89 ASP A N 1
ATOM 706 C CA . ASP A 1 89 ? 9.588 -4.641 -6.149 1.00 81.69 89 ASP A CA 1
ATOM 707 C C . ASP A 1 89 ? 9.894 -3.181 -6.454 1.00 81.69 89 ASP A C 1
ATOM 709 O O . ASP A 1 89 ? 9.367 -2.620 -7.406 1.00 81.69 89 ASP A O 1
ATOM 713 N N . CYS A 1 90 ? 10.757 -2.571 -5.643 1.00 79.38 90 CYS A N 1
ATOM 714 C CA . CYS A 1 90 ? 11.166 -1.182 -5.792 1.00 79.38 90 CYS A CA 1
ATOM 715 C C . CYS A 1 90 ? 12.692 -1.100 -5.886 1.00 79.38 90 CYS A C 1
ATOM 717 O O . CYS A 1 90 ? 13.418 -1.536 -4.987 1.00 79.38 90 CYS A O 1
ATOM 719 N N . TYR A 1 91 ? 13.206 -0.494 -6.954 1.00 73.75 91 TYR A N 1
ATOM 720 C CA . TYR A 1 91 ? 14.630 -0.179 -7.041 1.00 73.75 91 TYR A CA 1
ATOM 721 C C . TYR A 1 91 ? 14.891 1.230 -6.509 1.00 73.75 91 TYR A C 1
ATOM 723 O O . TYR A 1 91 ? 14.634 2.225 -7.194 1.00 73.75 91 TYR A O 1
ATOM 731 N N . PHE A 1 92 ? 15.407 1.308 -5.285 1.00 70.44 92 PHE A N 1
ATOM 732 C CA . PHE A 1 92 ? 15.664 2.562 -4.587 1.00 70.44 92 PHE A CA 1
ATOM 733 C C . PHE A 1 92 ? 16.940 3.236 -5.079 1.00 70.44 92 PHE A C 1
ATOM 735 O O . PHE A 1 92 ? 17.973 2.598 -5.240 1.00 70.44 92 PHE A O 1
ATOM 742 N N . THR A 1 93 ? 16.867 4.544 -5.297 1.00 64.31 93 THR A N 1
ATOM 743 C CA . THR A 1 93 ? 18.033 5.357 -5.675 1.00 64.31 93 THR A CA 1
ATOM 744 C C . THR A 1 93 ? 18.812 5.860 -4.458 1.00 64.31 93 THR A C 1
ATOM 746 O O . THR A 1 93 ? 19.999 6.151 -4.566 1.00 64.31 93 THR A O 1
ATOM 749 N N . ASP A 1 94 ? 18.160 5.941 -3.291 1.00 59.78 94 ASP A N 1
ATOM 750 C CA . ASP A 1 94 ? 18.723 6.420 -2.022 1.00 59.78 94 ASP A CA 1
ATOM 751 C C . ASP A 1 94 ? 19.543 5.360 -1.266 1.00 59.78 94 ASP A C 1
ATOM 753 O O . ASP A 1 94 ? 20.223 5.671 -0.287 1.00 59.78 94 ASP A O 1
ATOM 757 N N . LEU A 1 95 ? 19.489 4.106 -1.713 1.00 56.62 95 LEU A N 1
ATOM 758 C CA . LEU A 1 95 ? 20.203 2.978 -1.133 1.00 56.62 95 LEU A CA 1
ATOM 759 C C . LEU A 1 95 ? 20.888 2.216 -2.273 1.00 56.62 95 LEU A C 1
ATOM 761 O O . LEU A 1 95 ? 20.228 1.883 -3.248 1.00 56.62 95 LEU A O 1
ATOM 765 N N . ASP A 1 96 ? 22.164 1.839 -2.124 1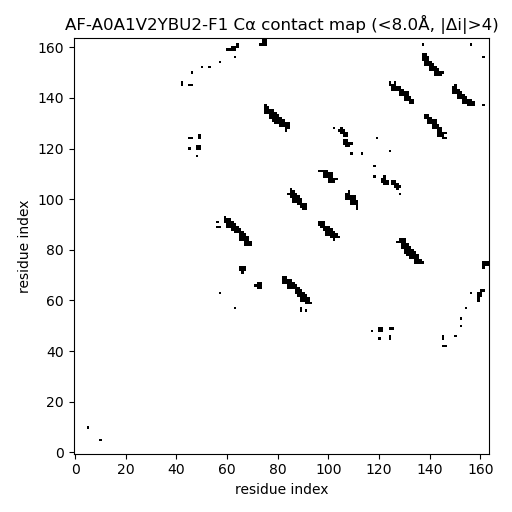.00 50.28 96 ASP A N 1
ATOM 766 C CA . ASP A 1 96 ? 22.879 0.919 -3.044 1.00 50.28 96 ASP A CA 1
ATOM 767 C C . ASP A 1 96 ? 22.283 -0.516 -3.045 1.00 50.28 96 ASP A C 1
ATOM 769 O O . ASP A 1 96 ? 22.957 -1.504 -3.341 1.00 50.28 96 ASP A O 1
ATOM 773 N N . GLN A 1 97 ? 21.029 -0.680 -2.617 1.00 53.62 97 GLN A N 1
ATOM 774 C CA . GLN A 1 97 ? 20.378 -1.957 -2.382 1.00 53.62 97 GLN A CA 1
ATOM 775 C C . GLN A 1 97 ? 18.959 -1.952 -2.937 1.00 53.62 97 GLN A C 1
ATOM 777 O O . GLN A 1 97 ? 18.180 -1.022 -2.740 1.00 53.62 97 GLN A O 1
ATOM 782 N N . TRP A 1 98 ? 18.617 -3.075 -3.556 1.00 60.12 98 TRP A N 1
ATOM 783 C CA . TRP A 1 98 ? 17.253 -3.431 -3.906 1.00 60.12 98 TRP A CA 1
ATOM 784 C C . TRP A 1 98 ? 16.444 -3.564 -2.623 1.00 60.12 98 TRP A C 1
ATOM 786 O O . TRP A 1 98 ? 16.915 -4.197 -1.670 1.00 60.12 98 TRP A O 1
ATOM 796 N N . GLY A 1 99 ? 15.226 -3.030 -2.599 1.00 64.94 99 GLY A N 1
ATOM 797 C CA . GLY A 1 99 ? 14.307 -3.374 -1.531 1.00 64.94 99 GLY A CA 1
ATOM 798 C C . GLY A 1 99 ? 12.950 -3.790 -2.061 1.00 64.94 99 GLY A C 1
ATOM 799 O O . GLY A 1 99 ? 12.457 -3.325 -3.081 1.00 64.94 99 GLY A O 1
ATOM 800 N N . ARG A 1 100 ? 12.370 -4.760 -1.368 1.00 70.44 100 ARG A N 1
ATOM 801 C CA . ARG A 1 100 ? 11.171 -5.458 -1.822 1.00 70.44 100 ARG A CA 1
ATOM 802 C C . ARG A 1 100 ? 10.092 -5.313 -0.773 1.00 70.44 100 ARG A C 1
ATOM 804 O O . ARG A 1 100 ? 10.290 -5.730 0.372 1.00 70.44 100 ARG A O 1
ATOM 811 N N . LEU A 1 101 ? 8.952 -4.765 -1.170 1.00 70.06 101 LEU A N 1
ATOM 812 C CA . LEU A 1 101 ? 7.732 -4.809 -0.382 1.00 70.06 101 LEU A CA 1
ATOM 813 C C . LEU A 1 101 ? 6.994 -6.106 -0.735 1.00 70.06 101 LEU A C 1
ATOM 815 O O . LEU A 1 101 ? 6.285 -6.196 -1.730 1.00 70.06 101 LEU A O 1
ATOM 819 N N . VAL A 1 102 ? 7.189 -7.152 0.063 1.00 62.38 102 VAL A N 1
ATOM 820 C CA . VAL A 1 102 ? 6.498 -8.433 -0.122 1.00 62.38 102 VAL A CA 1
ATOM 821 C C . VAL A 1 102 ? 5.126 -8.368 0.541 1.00 62.38 102 VAL A C 1
ATOM 823 O O . VAL A 1 102 ? 5.017 -8.007 1.710 1.00 62.38 102 VAL A O 1
ATOM 826 N N . LEU A 1 103 ? 4.084 -8.776 -0.179 1.00 64.38 103 LEU A N 1
ATOM 827 C CA . LEU A 1 103 ? 2.706 -8.842 0.303 1.00 64.38 103 LEU A CA 1
ATOM 828 C C . LEU A 1 103 ? 2.257 -10.312 0.304 1.00 64.38 103 LEU A C 1
ATOM 830 O O . LEU A 1 103 ? 1.519 -10.778 -0.560 1.00 64.38 103 LEU A O 1
ATOM 834 N N . SER A 1 104 ? 2.724 -11.087 1.286 1.00 53.97 104 SER A N 1
ATOM 835 C CA . SER A 1 104 ? 2.441 -12.525 1.353 1.00 53.97 104 SER A CA 1
ATOM 836 C C . SER A 1 104 ? 1.250 -12.812 2.253 1.00 53.97 104 SER A C 1
ATOM 838 O O . SER A 1 104 ? 1.329 -12.633 3.459 1.00 53.97 104 SER A O 1
ATOM 840 N N . SER A 1 105 ? 0.167 -13.351 1.688 1.00 49.66 105 SER A N 1
ATOM 841 C CA . SER A 1 105 ? -0.864 -14.079 2.458 1.00 49.66 105 SER A CA 1
ATOM 842 C C . SER A 1 105 ? -1.392 -13.359 3.713 1.00 49.66 105 SER A C 1
ATOM 844 O O . SER A 1 105 ? -1.648 -14.004 4.725 1.00 49.66 105 SER A O 1
ATOM 846 N N . SER A 1 106 ? -1.617 -12.042 3.615 1.00 50.94 106 SER A N 1
ATOM 847 C CA . SER A 1 106 ? -2.062 -11.133 4.701 1.00 50.94 106 SER A CA 1
ATOM 848 C C . SER A 1 106 ? -0.959 -10.565 5.599 1.00 50.94 106 SER A C 1
ATOM 850 O O . SER A 1 106 ? -1.262 -9.801 6.509 1.00 50.94 106 SER A O 1
ATOM 852 N N . THR A 1 107 ? 0.299 -10.879 5.313 1.00 57.19 107 THR A N 1
ATOM 853 C CA . THR A 1 107 ? 1.478 -10.331 5.977 1.00 57.19 107 THR A CA 1
ATOM 854 C C . THR A 1 107 ? 2.235 -9.442 5.001 1.00 57.19 107 THR A C 1
ATOM 856 O O . THR A 1 107 ? 2.662 -9.884 3.929 1.00 57.19 107 THR A O 1
ATOM 859 N N . VAL A 1 108 ? 2.417 -8.180 5.377 1.00 63.44 108 VAL A N 1
ATOM 860 C CA . VAL A 1 108 ? 3.328 -7.273 4.679 1.00 63.44 108 VAL A CA 1
ATOM 861 C C . VAL A 1 108 ? 4.714 -7.472 5.267 1.00 63.44 108 VAL A C 1
ATOM 863 O O . VAL A 1 108 ? 4.864 -7.515 6.482 1.00 63.44 108 VAL A O 1
ATOM 866 N N . TYR A 1 109 ? 5.719 -7.628 4.415 1.00 65.12 109 TYR A N 1
ATOM 867 C CA . TYR A 1 109 ? 7.114 -7.718 4.822 1.00 65.12 109 TYR A CA 1
ATOM 868 C C . TYR A 1 109 ? 7.940 -6.765 3.979 1.00 65.12 109 TYR A C 1
ATOM 870 O O . TYR A 1 109 ? 7.861 -6.786 2.750 1.00 65.12 109 TYR A O 1
ATOM 878 N N . TYR A 1 110 ? 8.760 -5.949 4.632 1.00 67.81 110 TYR A N 1
ATOM 879 C CA . TYR A 1 110 ? 9.625 -5.021 3.923 1.00 67.81 110 TYR A CA 1
ATOM 880 C C . TYR A 1 110 ? 11.087 -5.445 4.026 1.00 67.81 110 TYR A C 1
ATOM 882 O O . TYR A 1 110 ? 11.684 -5.477 5.101 1.00 67.81 110 TYR A O 1
ATOM 890 N N . ARG A 1 111 ? 11.686 -5.755 2.876 1.00 64.19 111 ARG A N 1
ATOM 891 C CA . ARG A 1 111 ? 13.102 -6.112 2.757 1.00 64.19 111 ARG A CA 1
ATOM 892 C C . ARG A 1 111 ? 13.929 -4.874 2.443 1.00 64.19 111 ARG A C 1
ATOM 894 O O . ARG A 1 111 ? 14.265 -4.661 1.287 1.00 64.19 111 ARG A O 1
ATOM 901 N N . ALA A 1 112 ? 14.263 -4.078 3.456 1.00 64.25 112 ALA A N 1
ATOM 902 C CA . ALA A 1 112 ? 15.391 -3.138 3.429 1.00 64.25 112 ALA A CA 1
ATOM 903 C C . ALA A 1 112 ? 15.749 -2.694 4.862 1.00 64.25 112 ALA A C 1
ATOM 905 O O . ALA A 1 112 ? 15.023 -2.995 5.810 1.00 64.25 112 ALA A O 1
ATOM 906 N N . LYS A 1 113 ? 16.856 -1.960 5.046 1.00 62.16 113 LYS A N 1
ATOM 907 C CA . LYS A 1 113 ? 17.203 -1.363 6.350 1.00 62.16 113 LYS A CA 1
ATOM 908 C C . LYS A 1 113 ? 16.256 -0.198 6.682 1.00 62.16 113 LYS A C 1
ATOM 910 O O . LYS A 1 113 ? 16.536 0.941 6.326 1.00 62.16 113 LYS A O 1
ATOM 915 N N . LEU A 1 114 ? 15.156 -0.473 7.381 1.00 66.19 114 LEU A N 1
ATOM 916 C CA . LEU A 1 114 ? 14.338 0.544 8.056 1.00 66.19 114 LEU A CA 1
ATOM 917 C C . LEU A 1 114 ? 14.647 0.590 9.552 1.00 66.19 114 LEU A C 1
ATOM 919 O O . LEU A 1 114 ? 15.210 -0.347 10.119 1.00 66.19 114 LEU A O 1
ATOM 923 N N . SER A 1 115 ? 14.221 1.667 10.215 1.00 69.12 115 SER A N 1
ATOM 924 C CA . SER A 1 115 ? 14.067 1.629 11.667 1.00 69.12 115 SER A CA 1
ATOM 925 C C . SER A 1 115 ? 13.033 0.563 12.050 1.00 69.12 115 SER A C 1
ATOM 927 O O . SER A 1 115 ? 11.993 0.411 11.403 1.00 69.12 115 SER A O 1
ATOM 929 N N . SER A 1 116 ? 13.297 -0.165 13.137 1.00 72.81 116 SER A N 1
ATOM 930 C CA . SER A 1 116 ? 12.435 -1.265 13.587 1.00 72.81 116 SER A CA 1
ATOM 931 C C . SER A 1 116 ? 11.002 -0.816 13.903 1.00 72.81 116 SER A C 1
ATOM 933 O O . SER A 1 116 ? 10.064 -1.574 13.691 1.00 72.81 116 SER A O 1
ATOM 935 N N . SER A 1 117 ? 10.803 0.423 14.369 1.00 70.38 117 SER A N 1
ATOM 936 C CA . SER A 1 117 ? 9.468 0.975 14.652 1.00 70.38 117 SER A CA 1
ATOM 937 C C . SER A 1 117 ? 8.629 1.179 13.388 1.00 70.38 117 SER A C 1
ATOM 939 O O . SER A 1 117 ? 7.446 0.833 13.371 1.00 70.38 117 SER A O 1
ATOM 941 N N . THR A 1 118 ? 9.238 1.706 12.324 1.00 69.75 118 THR A N 1
ATOM 942 C CA . THR A 1 118 ? 8.578 1.914 11.032 1.00 69.75 118 THR A CA 1
ATOM 943 C C . THR A 1 118 ? 8.252 0.574 10.390 1.00 69.75 118 THR A C 1
ATOM 945 O O . THR A 1 118 ? 7.113 0.362 9.984 1.00 69.75 118 THR A O 1
ATOM 948 N N . GLN A 1 119 ? 9.212 -0.357 10.392 1.00 74.44 119 GLN A N 1
ATOM 949 C CA . GLN A 1 119 ? 8.996 -1.714 9.897 1.00 74.44 119 GLN A CA 1
ATOM 950 C C . GLN A 1 119 ? 7.824 -2.388 10.623 1.00 74.44 119 GLN A C 1
ATOM 952 O O . GLN A 1 119 ? 6.858 -2.774 9.977 1.00 74.44 119 GLN A O 1
ATOM 957 N N . ASN A 1 120 ? 7.828 -2.416 11.959 1.00 78.25 120 ASN A N 1
ATOM 958 C CA . ASN A 1 120 ? 6.738 -3.017 12.732 1.00 78.25 120 ASN A CA 1
ATOM 959 C C . ASN A 1 120 ? 5.375 -2.372 12.439 1.00 78.25 120 ASN A C 1
ATOM 961 O O . ASN A 1 120 ? 4.368 -3.074 12.372 1.00 78.25 120 ASN A O 1
ATOM 965 N N . THR A 1 121 ? 5.318 -1.048 12.259 1.00 80.06 121 THR A N 1
ATOM 966 C CA . THR A 1 121 ? 4.060 -0.340 11.962 1.00 80.06 121 THR A CA 1
ATOM 967 C C . THR A 1 121 ? 3.515 -0.708 10.585 1.00 80.06 121 THR A C 1
ATOM 969 O O . THR A 1 121 ? 2.311 -0.886 10.441 1.00 80.06 121 THR A O 1
ATOM 972 N N . ILE A 1 122 ? 4.383 -0.867 9.586 1.00 79.38 122 ILE A N 1
ATOM 973 C CA . ILE A 1 122 ? 3.986 -1.272 8.233 1.00 79.38 122 ILE A CA 1
ATOM 974 C C . ILE A 1 122 ? 3.548 -2.739 8.229 1.00 79.38 122 ILE A C 1
ATOM 976 O O . ILE A 1 122 ? 2.445 -3.047 7.783 1.00 79.38 122 ILE A O 1
ATOM 980 N N . GLU A 1 123 ? 4.378 -3.628 8.782 1.00 77.69 123 GLU A N 1
ATOM 981 C CA . GLU A 1 123 ? 4.155 -5.079 8.762 1.00 77.69 123 GLU A CA 1
ATOM 982 C C . GLU A 1 123 ? 2.914 -5.500 9.563 1.00 77.69 123 GLU A C 1
ATOM 984 O O . GLU A 1 123 ? 2.198 -6.412 9.157 1.00 77.69 123 GLU A O 1
ATOM 989 N N . SER A 1 124 ? 2.628 -4.822 10.682 1.00 76.19 124 SER A N 1
ATOM 990 C CA . SER A 1 124 ? 1.434 -5.091 11.502 1.00 76.19 124 SER A CA 1
ATOM 991 C C . SER A 1 124 ? 0.219 -4.230 11.144 1.00 76.19 124 SER A C 1
ATOM 993 O O . SER A 1 124 ? -0.904 -4.561 11.533 1.00 76.19 124 SER A O 1
ATOM 995 N N . GLY A 1 125 ? 0.432 -3.103 10.460 1.00 75.81 125 GLY A N 1
ATOM 996 C CA . GLY A 1 125 ? -0.601 -2.104 10.199 1.00 75.81 125 GLY A CA 1
ATOM 997 C C . GLY A 1 125 ? -1.336 -2.311 8.884 1.00 75.81 125 GLY A C 1
ATOM 998 O O . GLY A 1 125 ? -2.533 -2.043 8.834 1.00 75.81 125 GLY A O 1
ATOM 999 N N . MET A 1 126 ? -0.655 -2.799 7.845 1.00 82.06 126 MET A N 1
ATOM 1000 C CA . MET A 1 126 ? -1.281 -3.108 6.561 1.00 82.06 126 MET A CA 1
ATOM 1001 C C . MET A 1 126 ? -1.786 -4.551 6.542 1.00 82.06 126 MET A C 1
ATOM 1003 O O . MET A 1 126 ? -1.027 -5.505 6.673 1.00 82.06 126 MET A O 1
ATOM 1007 N N . GLN A 1 127 ? -3.082 -4.714 6.328 1.00 79.31 127 GLN A N 1
ATOM 1008 C CA . GLN A 1 127 ? -3.758 -5.987 6.108 1.00 79.31 127 GLN A CA 1
ATOM 1009 C C . GLN A 1 127 ? -4.325 -5.981 4.691 1.00 79.31 127 GLN A C 1
ATOM 1011 O O . GLN A 1 127 ? -4.746 -4.928 4.228 1.00 79.31 127 GLN A O 1
ATOM 1016 N N . SER A 1 128 ? -4.334 -7.135 4.013 1.00 80.62 128 SER A N 1
ATOM 1017 C CA . SER A 1 128 ? -4.932 -7.351 2.677 1.00 80.62 128 SER A CA 1
ATOM 1018 C C . SER A 1 128 ? -4.683 -6.229 1.653 1.00 80.62 128 SER A C 1
ATOM 1020 O O . SER A 1 128 ? -5.348 -5.199 1.671 1.00 80.62 128 SER A O 1
ATOM 1022 N N . CYS A 1 129 ? -3.769 -6.437 0.710 1.00 87.44 129 CYS A N 1
ATOM 1023 C CA . CYS A 1 129 ? -3.454 -5.444 -0.317 1.00 87.44 129 CYS A CA 1
ATOM 1024 C C . CYS A 1 129 ? -3.944 -5.900 -1.689 1.00 87.44 129 CYS A C 1
ATOM 1026 O O . CYS A 1 129 ? -3.633 -7.009 -2.132 1.00 87.44 129 CYS A O 1
ATOM 1028 N N . THR A 1 130 ? -4.688 -5.026 -2.354 1.00 91.88 130 THR A N 1
ATOM 1029 C CA . THR A 1 130 ? -5.204 -5.241 -3.706 1.00 91.88 130 THR A CA 1
ATOM 1030 C C . THR A 1 130 ? -4.811 -4.082 -4.606 1.00 91.88 130 THR A C 1
ATOM 1032 O O . THR A 1 130 ? -4.639 -2.954 -4.139 1.00 91.88 130 THR A O 1
ATOM 1035 N N . LEU A 1 131 ? -4.637 -4.378 -5.887 1.00 93.69 131 LEU A N 1
ATOM 1036 C CA . LEU A 1 131 ? -4.334 -3.414 -6.926 1.00 93.69 131 LEU A CA 1
ATOM 1037 C C . LEU A 1 131 ? -5.594 -3.102 -7.721 1.00 93.69 131 LEU A C 1
ATOM 1039 O O . LEU A 1 131 ? -6.341 -4.012 -8.080 1.00 93.69 131 LEU A O 1
ATOM 1043 N N . ILE A 1 132 ? -5.779 -1.827 -8.030 1.00 95.94 132 ILE A N 1
ATOM 1044 C CA . ILE A 1 132 ? -6.793 -1.332 -8.951 1.00 95.94 13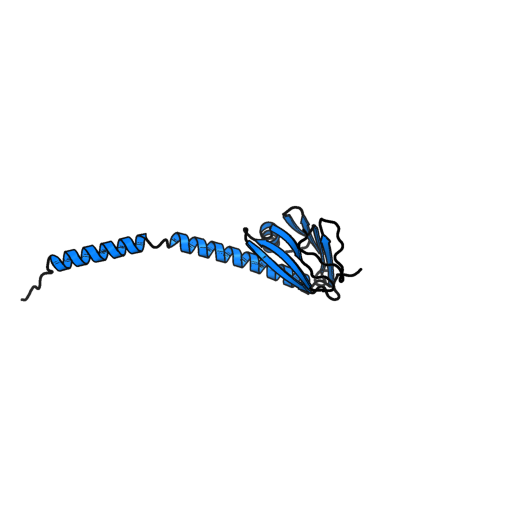2 ILE A CA 1
ATOM 1045 C C . ILE A 1 132 ? -6.079 -0.452 -9.974 1.00 95.94 132 ILE A C 1
ATOM 1047 O O . ILE A 1 132 ? -5.271 0.407 -9.610 1.00 95.94 132 ILE A O 1
ATOM 1051 N N . LYS A 1 133 ? -6.362 -0.665 -11.256 1.00 95.81 133 LYS A N 1
ATOM 1052 C CA . LYS A 1 133 ? -5.766 0.080 -12.364 1.00 95.81 133 LYS A CA 1
ATOM 1053 C C . LYS A 1 133 ? -6.744 0.127 -13.529 1.00 95.81 133 LYS A C 1
ATOM 1055 O O . LYS A 1 133 ? -7.306 -0.893 -13.908 1.00 95.81 133 LYS A O 1
ATOM 1060 N N . GLN A 1 134 ? -6.904 1.295 -14.139 1.00 96.00 134 GLN A N 1
ATOM 1061 C CA . GLN A 1 134 ? -7.645 1.409 -15.396 1.00 96.00 134 GLN A CA 1
ATOM 1062 C C . GLN A 1 134 ? -6.761 1.017 -16.588 1.00 96.00 134 GLN A C 1
ATOM 1064 O O . GLN A 1 134 ? -5.547 1.245 -16.583 1.00 96.00 134 GLN A O 1
ATOM 1069 N N . GLY A 1 135 ? -7.368 0.438 -17.623 1.00 93.94 135 GLY A N 1
ATOM 1070 C CA . GLY A 1 135 ? -6.670 0.181 -18.882 1.00 93.94 135 GLY A CA 1
ATOM 1071 C C . GLY A 1 135 ? -6.204 1.482 -19.539 1.00 93.94 135 GLY A C 1
ATOM 1072 O O . GLY A 1 135 ? -6.869 2.513 -19.428 1.00 93.94 135 GLY A O 1
ATOM 1073 N N . ASN A 1 136 ? -5.061 1.435 -20.224 1.00 94.50 136 ASN A N 1
ATOM 1074 C CA . ASN A 1 136 ? -4.412 2.591 -20.859 1.00 94.50 136 ASN A CA 1
ATOM 1075 C C . ASN A 1 136 ? -4.145 3.756 -19.888 1.00 94.50 136 ASN A C 1
ATOM 1077 O O . ASN A 1 136 ? -4.331 4.928 -20.216 1.00 94.50 136 ASN A O 1
ATOM 1081 N N . SER A 1 137 ? -3.737 3.431 -18.665 1.00 94.50 137 SER A N 1
ATOM 1082 C CA . SER A 1 137 ? -3.410 4.404 -17.627 1.00 94.50 137 SER A CA 1
ATOM 1083 C C . SER A 1 137 ? -2.148 3.972 -16.907 1.00 94.50 137 SER A C 1
ATOM 1085 O O . SER A 1 137 ? -1.967 2.792 -16.618 1.00 94.50 137 SER A O 1
ATOM 1087 N N . SER A 1 138 ? -1.291 4.933 -16.584 1.00 94.06 138 SER A N 1
ATOM 1088 C CA . SER A 1 138 ? -0.136 4.726 -15.711 1.00 94.06 138 SER A CA 1
ATOM 1089 C C . SER A 1 138 ? -0.481 4.869 -14.226 1.00 94.06 138 SER A C 1
ATOM 1091 O O . SER A 1 138 ? 0.350 4.591 -13.361 1.00 94.06 138 SER A O 1
ATOM 1093 N N . ILE A 1 139 ? -1.701 5.323 -13.923 1.00 95.62 139 ILE A N 1
ATOM 1094 C CA . ILE A 1 139 ? -2.171 5.547 -12.562 1.00 95.62 139 ILE A CA 1
ATOM 1095 C C . ILE A 1 139 ? -2.644 4.230 -11.966 1.00 95.62 139 ILE A C 1
ATOM 1097 O O . ILE A 1 139 ? -3.506 3.544 -12.524 1.00 95.62 139 ILE A O 1
ATOM 1101 N N . VAL A 1 140 ? -2.106 3.919 -10.795 1.00 94.38 140 VAL A N 1
ATOM 1102 C CA . VAL A 1 140 ? -2.390 2.695 -10.059 1.00 94.38 140 VAL A CA 1
ATOM 1103 C C . VAL A 1 140 ? 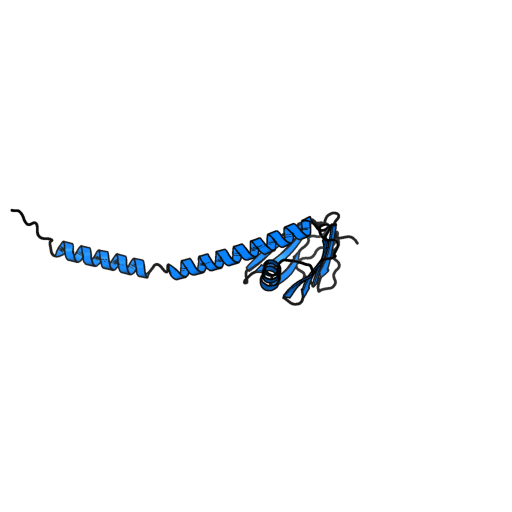-2.795 3.041 -8.634 1.00 94.38 140 VAL A C 1
ATOM 1105 O O . VAL A 1 140 ? -2.243 3.952 -8.014 1.00 94.38 140 VAL A O 1
ATOM 1108 N N . THR A 1 141 ? -3.764 2.303 -8.104 1.00 95.69 141 THR A N 1
ATOM 1109 C CA . THR A 1 141 ? -4.242 2.444 -6.732 1.00 95.69 141 THR A CA 1
ATOM 1110 C C . THR A 1 141 ? -4.015 1.147 -5.972 1.00 95.69 141 THR A C 1
ATOM 1112 O O . THR A 1 141 ? -4.493 0.085 -6.365 1.00 95.69 141 THR A O 1
ATOM 1115 N N . ILE A 1 142 ? -3.321 1.239 -4.841 1.00 92.44 142 ILE A N 1
ATOM 1116 C CA . ILE A 1 142 ? -3.267 0.169 -3.848 1.00 92.44 142 ILE A CA 1
ATOM 1117 C C . ILE A 1 142 ? -4.381 0.420 -2.841 1.00 92.44 142 ILE A C 1
ATOM 1119 O O . ILE A 1 142 ? -4.399 1.444 -2.155 1.00 92.44 142 ILE A O 1
ATOM 1123 N N . LYS A 1 143 ? -5.292 -0.540 -2.727 1.00 93.06 143 LYS A N 1
ATOM 1124 C CA . LYS A 1 143 ? -6.285 -0.608 -1.658 1.00 93.06 143 LYS A CA 1
ATOM 1125 C C . LYS A 1 143 ? -5.763 -1.545 -0.573 1.00 93.06 143 LYS A C 1
ATOM 1127 O O . LYS A 1 143 ? -5.429 -2.697 -0.855 1.00 93.06 143 LYS A O 1
ATOM 1132 N N . TYR A 1 144 ? -5.697 -1.051 0.658 1.00 89.75 144 TYR A N 1
ATOM 1133 C CA . TYR A 1 144 ? -5.197 -1.781 1.822 1.00 89.75 144 TYR A CA 1
ATOM 1134 C C . TYR A 1 144 ? -6.079 -1.540 3.045 1.00 89.75 144 TYR A C 1
ATOM 1136 O O . TYR A 1 144 ? -6.768 -0.530 3.134 1.00 89.75 144 TYR A O 1
ATOM 1144 N N . VAL A 1 145 ? -6.080 -2.470 3.996 1.00 89.19 145 VAL A N 1
ATOM 1145 C CA . VAL A 1 145 ? -6.878 -2.383 5.223 1.00 89.19 145 VAL A CA 1
ATOM 1146 C C . VAL A 1 145 ? -5.977 -2.055 6.406 1.00 89.19 145 VAL A C 1
ATOM 1148 O O . VAL A 1 145 ? -4.940 -2.682 6.595 1.00 89.19 145 VAL A O 1
ATOM 1151 N N . VAL A 1 146 ? -6.382 -1.094 7.232 1.00 89.06 146 VAL A N 1
ATOM 1152 C CA . VAL A 1 146 ? -5.732 -0.775 8.510 1.00 89.06 146 VAL A CA 1
ATOM 1153 C C . VAL A 1 146 ? -6.787 -0.872 9.601 1.00 89.06 146 VAL A C 1
ATOM 1155 O O . VAL A 1 146 ? -7.814 -0.207 9.533 1.00 89.06 146 VAL A O 1
ATOM 1158 N N . SER A 1 147 ? -6.566 -1.722 10.605 1.00 85.31 147 SER A N 1
ATOM 1159 C CA . SER A 1 147 ? -7.509 -1.913 11.723 1.00 85.31 147 SER A CA 1
ATOM 1160 C C . SER A 1 147 ? -8.970 -2.169 11.289 1.00 85.31 147 SER A C 1
ATOM 1162 O O . SER A 1 147 ? -9.897 -1.716 11.953 1.00 85.31 147 SER A O 1
ATOM 1164 N N . GLY A 1 148 ? -9.188 -2.876 10.173 1.00 83.94 148 GLY A N 1
ATOM 1165 C CA . GLY A 1 148 ? -10.525 -3.178 9.641 1.00 83.94 148 GLY A CA 1
ATOM 1166 C C . GLY A 1 148 ? -11.135 -2.116 8.714 1.00 83.94 148 GLY A C 1
ATOM 1167 O O . GLY A 1 148 ? -12.195 -2.364 8.144 1.00 83.94 148 GLY A O 1
ATOM 1168 N N . THR A 1 149 ? -10.465 -0.981 8.502 1.00 86.94 149 THR A N 1
ATOM 1169 C CA . THR A 1 149 ? -10.921 0.089 7.601 1.00 86.94 149 THR A CA 1
ATOM 1170 C C . THR A 1 149 ? -10.099 0.104 6.317 1.00 86.94 149 THR A C 1
ATOM 1172 O O . THR A 1 149 ? -8.872 0.015 6.362 1.00 86.94 149 THR A O 1
ATOM 1175 N N . ALA A 1 150 ? -10.767 0.212 5.166 1.00 90.50 150 ALA A N 1
ATOM 1176 C CA . ALA A 1 150 ? -10.108 0.300 3.866 1.00 90.50 150 ALA A CA 1
ATOM 1177 C C . ALA A 1 150 ? -9.557 1.710 3.600 1.00 90.50 150 ALA A C 1
ATOM 1179 O O . ALA A 1 150 ? -10.262 2.706 3.762 1.00 90.50 150 ALA A O 1
ATOM 1180 N N . THR A 1 151 ? -8.325 1.756 3.110 1.00 93.12 151 THR A N 1
ATOM 1181 C CA . THR A 1 151 ? -7.567 2.953 2.747 1.00 93.12 151 THR A CA 1
ATOM 1182 C C . THR A 1 151 ? -6.978 2.772 1.351 1.00 93.12 151 THR A C 1
ATOM 1184 O O . THR A 1 151 ? -6.767 1.649 0.887 1.00 93.12 151 THR A O 1
ATOM 1187 N N . TYR A 1 152 ? -6.727 3.886 0.667 1.00 92.94 152 TYR A N 1
ATOM 1188 C CA . TYR A 1 152 ? -6.283 3.912 -0.720 1.00 92.94 152 TYR A CA 1
ATOM 1189 C C . TYR A 1 152 ? -5.029 4.765 -0.852 1.00 92.94 152 TYR A C 1
ATOM 1191 O O . TYR A 1 152 ? -4.950 5.858 -0.294 1.00 92.94 152 TYR A O 1
ATOM 1199 N N . PHE A 1 153 ? -4.069 4.270 -1.621 1.00 93.06 153 PHE A N 1
ATOM 1200 C CA . PHE A 1 153 ? -2.882 5.011 -2.017 1.00 93.06 153 PHE A CA 1
ATOM 1201 C C . PHE A 1 153 ? -2.759 4.959 -3.538 1.00 93.06 153 PHE A C 1
ATOM 1203 O O . PHE A 1 153 ? -2.644 3.878 -4.114 1.00 93.06 153 PHE A O 1
ATOM 1210 N N . THR A 1 154 ? -2.816 6.123 -4.180 1.00 95.00 154 THR A N 1
ATOM 1211 C CA . THR A 1 154 ? -2.788 6.263 -5.641 1.00 95.00 154 THR A CA 1
ATOM 1212 C C . THR A 1 154 ? -1.491 6.922 -6.069 1.00 95.00 154 THR A C 1
ATOM 1214 O O . THR A 1 154 ? -1.086 7.926 -5.488 1.00 95.00 154 THR A O 1
ATOM 1217 N N . PHE A 1 155 ? -0.854 6.376 -7.099 1.00 93.50 155 PHE A N 1
ATOM 1218 C CA . PHE A 1 155 ? 0.415 6.873 -7.614 1.00 93.50 155 PHE A CA 1
ATOM 1219 C C . PHE A 1 155 ? 0.556 6.602 -9.112 1.00 93.50 155 PHE A C 1
ATOM 1221 O O . PHE A 1 155 ? -0.175 5.803 -9.694 1.00 93.50 155 PHE A O 1
ATOM 1228 N N . ASP A 1 156 ? 1.500 7.309 -9.729 1.00 93.44 156 ASP A N 1
ATOM 1229 C CA . ASP A 1 156 ? 1.790 7.239 -11.159 1.00 93.44 156 ASP A CA 1
ATOM 1230 C C . ASP A 1 156 ? 3.053 6.408 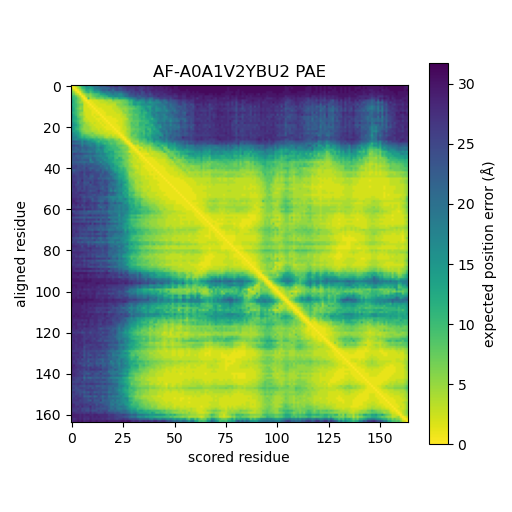-11.418 1.00 93.44 156 ASP A C 1
ATOM 1232 O O . ASP A 1 156 ? 4.125 6.713 -10.883 1.00 93.44 156 ASP A O 1
ATOM 1236 N N . LEU A 1 157 ? 2.929 5.374 -12.247 1.00 91.81 157 LEU A N 1
ATOM 1237 C CA . LEU A 1 157 ? 4.029 4.508 -12.670 1.00 91.81 157 LEU A CA 1
ATOM 1238 C C . LEU A 1 157 ? 4.737 4.970 -13.953 1.00 91.81 157 LEU A C 1
ATOM 1240 O O . LEU A 1 157 ? 5.680 4.310 -14.382 1.00 91.81 157 LEU A O 1
ATOM 1244 N N . SER A 1 158 ? 4.338 6.095 -14.554 1.00 90.00 158 SER A N 1
ATOM 1245 C CA . SER A 1 158 ? 4.948 6.613 -15.788 1.00 90.00 158 SER A CA 1
ATOM 1246 C C . SER A 1 158 ? 6.475 6.665 -15.706 1.00 90.00 158 SER A C 1
ATOM 1248 O O . SER A 1 158 ? 7.037 7.315 -14.821 1.00 90.00 158 SER A O 1
ATOM 1250 N N . GLY A 1 159 ? 7.144 5.988 -16.645 1.00 86.12 159 GLY A N 1
ATOM 1251 C CA . GLY A 1 159 ? 8.607 5.964 -16.758 1.00 86.12 159 GLY A CA 1
ATOM 1252 C C . GLY A 1 159 ? 9.334 5.249 -15.615 1.00 86.12 159 GLY A C 1
ATOM 1253 O O . GLY A 1 159 ? 10.544 5.420 -15.480 1.00 86.12 159 GLY A O 1
ATOM 1254 N N . ARG A 1 160 ? 8.608 4.506 -14.770 1.00 87.31 160 ARG A N 1
ATOM 1255 C CA . ARG A 1 160 ? 9.137 3.783 -13.603 1.00 87.31 160 ARG A CA 1
ATOM 1256 C C . ARG A 1 160 ? 8.539 2.383 -13.459 1.00 87.31 160 ARG A C 1
ATOM 1258 O O . ARG A 1 160 ? 8.678 1.797 -12.397 1.00 87.31 160 ARG A O 1
ATOM 1265 N N . GLY A 1 161 ? 7.817 1.884 -14.453 1.00 85.31 161 GLY A N 1
ATOM 1266 C CA . GLY A 1 161 ? 7.134 0.595 -14.423 1.00 85.31 161 GLY A CA 1
ATOM 1267 C C . GLY A 1 161 ? 6.129 0.488 -15.567 1.00 85.31 161 GLY A C 1
ATOM 1268 O O . GLY A 1 161 ? 6.013 1.413 -16.371 1.00 85.31 161 GLY A O 1
ATOM 1269 N N . LEU A 1 162 ? 5.367 -0.612 -15.589 1.00 84.19 162 LEU A N 1
ATOM 1270 C CA . LEU A 1 162 ? 4.401 -0.957 -16.649 1.00 84.19 162 LEU A CA 1
ATOM 1271 C C . LEU A 1 162 ? 5.032 -1.265 -18.017 1.00 84.19 162 LEU A C 1
ATOM 1273 O O . LEU A 1 162 ? 4.327 -1.225 -19.028 1.00 84.19 162 LEU A O 1
ATOM 1277 N N . ASP A 1 163 ? 6.331 -1.567 -18.040 1.00 69.38 163 ASP A N 1
ATOM 1278 C CA . ASP A 1 163 ? 7.028 -2.001 -19.247 1.00 69.38 163 ASP A CA 1
ATOM 1279 C C . ASP A 1 163 ? 6.524 -3.397 -19.645 1.00 69.38 163 ASP A C 1
ATOM 1281 O O . ASP A 1 163 ? 6.560 -4.323 -18.835 1.00 69.38 163 ASP A O 1
ATOM 1285 N N . GLY A 1 164 ? 6.035 -3.514 -20.882 1.00 51.09 164 GLY A N 1
ATOM 1286 C CA . GLY A 1 164 ? 5.742 -4.780 -21.562 1.00 51.09 164 GLY A CA 1
ATOM 1287 C C . GLY A 1 164 ? 6.808 -5.119 -22.594 1.00 51.09 164 GLY A C 1
ATOM 1288 O O . GLY A 1 164 ? 7.350 -4.173 -23.215 1.00 51.09 164 GLY A O 1
#

Mean predicted aligned error: 11.45 Å